Protein AF-A0A6J4RIR3-F1 (afdb_monomer)

Nearest PDB structures (foldseek):
  5l8b-assembly1_J  TM=3.956E-01  e=9.782E+00  Rhodospirillum rubrum

Organism: NCBI:txid349277

Structure (mmCIF, N/CA/C/O backbone):
data_AF-A0A6J4RIR3-F1
#
_entry.id   AF-A0A6J4RIR3-F1
#
loop_
_atom_site.group_PDB
_atom_site.id
_atom_site.type_symbol
_atom_site.label_atom_id
_atom_site.label_alt_id
_atom_site.label_comp_id
_atom_site.label_asym_id
_atom_site.label_entity_id
_atom_site.label_seq_id
_atom_site.pdbx_PDB_ins_code
_atom_site.Cartn_x
_atom_site.Cartn_y
_atom_site.Cartn_z
_atom_site.occupancy
_atom_site.B_iso_or_equiv
_atom_site.auth_seq_id
_atom_site.auth_comp_id
_atom_site.auth_asym_id
_atom_site.auth_atom_id
_atom_site.pdbx_PDB_model_num
ATOM 1 N N . MET A 1 1 ? -59.238 29.098 -29.542 1.00 40.06 1 MET A N 1
ATOM 2 C CA . MET A 1 1 ? -59.413 27.763 -30.161 1.00 40.06 1 MET A CA 1
ATOM 3 C C . MET A 1 1 ? -58.022 27.229 -30.465 1.00 40.06 1 MET A C 1
ATOM 5 O O . MET A 1 1 ? -57.336 27.898 -31.213 1.00 40.06 1 MET A O 1
ATOM 9 N N . LEU A 1 2 ? -57.487 26.143 -29.916 1.00 51.91 2 LEU A N 1
ATOM 10 C CA . LEU A 1 2 ? -57.907 25.168 -28.912 1.00 51.91 2 LEU A CA 1
ATOM 11 C C . LEU A 1 2 ? -56.680 24.942 -28.010 1.00 51.91 2 LEU A C 1
ATOM 13 O O . LEU A 1 2 ? -55.590 24.690 -28.517 1.00 51.91 2 LEU A O 1
ATOM 17 N N . GLU A 1 3 ? -56.873 24.978 -26.697 1.00 46.59 3 GLU A N 1
ATOM 18 C CA . GLU A 1 3 ? -56.034 24.203 -25.787 1.00 46.59 3 GLU A CA 1
ATOM 19 C C . GLU A 1 3 ? -56.271 22.718 -26.062 1.00 46.59 3 GLU A C 1
ATOM 21 O O . GLU A 1 3 ? -57.434 22.345 -26.223 1.00 46.59 3 GLU A O 1
ATOM 26 N N . ARG A 1 4 ? -55.219 21.886 -26.054 1.00 55.94 4 ARG A N 1
ATOM 27 C CA . ARG A 1 4 ? -55.222 20.608 -25.324 1.00 55.94 4 ARG A CA 1
ATOM 28 C C . ARG A 1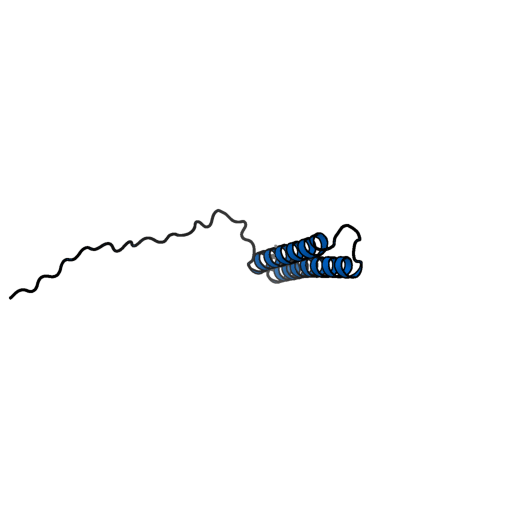 4 ? -53.799 20.157 -24.949 1.00 55.94 4 ARG A C 1
ATOM 30 O O . ARG A 1 4 ? -52.937 20.105 -25.824 1.00 55.94 4 ARG A O 1
ATOM 37 N N . PRO A 1 5 ? -53.582 19.796 -23.672 1.00 51.59 5 PRO A N 1
ATOM 38 C CA . PRO A 1 5 ? -52.418 19.073 -23.178 1.00 51.59 5 PRO A CA 1
ATOM 39 C C . PRO A 1 5 ? -52.568 17.573 -23.480 1.00 51.59 5 PRO A C 1
ATOM 41 O O . PRO A 1 5 ? -53.672 17.085 -23.742 1.00 51.59 5 PRO A O 1
ATOM 44 N N . THR A 1 6 ? -51.483 16.804 -23.407 1.00 53.91 6 THR A N 1
ATOM 45 C CA . THR A 1 6 ? -51.593 15.348 -23.248 1.00 53.91 6 THR A CA 1
ATOM 46 C C . THR A 1 6 ? -50.542 14.863 -22.265 1.00 53.91 6 THR A C 1
ATOM 48 O O . THR A 1 6 ? -49.342 14.877 -22.527 1.00 53.91 6 THR A O 1
ATOM 51 N N . GLU A 1 7 ? -51.061 14.493 -21.101 1.00 49.38 7 GLU A N 1
ATOM 52 C CA . GLU A 1 7 ? -50.425 13.734 -20.041 1.00 49.38 7 GLU A CA 1
ATOM 53 C C . GLU A 1 7 ? -50.033 12.333 -20.523 1.00 49.38 7 GLU A C 1
ATOM 55 O O . GLU A 1 7 ? -50.797 11.667 -21.218 1.00 49.38 7 GLU A O 1
ATOM 60 N N . ALA A 1 8 ? -48.881 11.863 -20.059 1.00 49.38 8 ALA A N 1
ATOM 61 C CA . ALA A 1 8 ? -48.685 10.516 -19.521 1.00 49.38 8 ALA A CA 1
ATOM 62 C C . ALA A 1 8 ? -47.307 10.541 -18.844 1.00 49.38 8 ALA A C 1
ATOM 64 O O . ALA A 1 8 ? -46.270 10.505 -19.493 1.00 49.38 8 ALA A O 1
ATOM 65 N N . SER A 1 9 ? -47.238 10.842 -17.550 1.00 47.50 9 SER A N 1
ATOM 66 C CA . SER A 1 9 ? -47.348 9.823 -16.506 1.00 47.50 9 SER A CA 1
ATOM 67 C C . SER A 1 9 ? -46.480 8.602 -16.810 1.00 47.50 9 SER A C 1
ATOM 69 O O . SER A 1 9 ? -46.921 7.628 -17.412 1.00 47.50 9 SER A O 1
ATOM 71 N N . ARG A 1 10 ? -45.229 8.681 -16.362 1.00 50.78 10 ARG A N 1
ATOM 72 C CA . ARG A 1 10 ? -44.570 7.597 -15.636 1.00 50.78 10 ARG A CA 1
ATOM 73 C C . ARG A 1 10 ? -43.544 8.225 -14.708 1.00 50.78 10 ARG A C 1
ATOM 75 O O . ARG A 1 10 ? -42.362 8.338 -15.013 1.00 50.78 10 ARG A O 1
ATOM 82 N N . ALA A 1 11 ? -44.052 8.637 -13.551 1.00 46.81 11 ALA A N 1
ATOM 83 C CA . ALA A 1 11 ? -43.299 8.463 -12.328 1.00 46.81 11 ALA A CA 1
ATOM 84 C C . ALA A 1 11 ? -42.833 7.000 -12.303 1.00 46.81 11 ALA A C 1
ATOM 86 O O . ALA A 1 11 ? -43.654 6.083 -12.278 1.00 46.81 11 ALA A O 1
ATOM 87 N N . SER A 1 12 ? -41.527 6.788 -12.403 1.00 42.84 12 SER A N 1
ATOM 88 C CA . SER A 1 12 ? -40.925 5.544 -11.951 1.00 42.84 12 SER A CA 1
ATOM 89 C C . SER A 1 12 ? -40.311 5.847 -10.597 1.00 42.84 12 SER A C 1
ATOM 91 O O . SER A 1 12 ? -39.109 6.067 -10.474 1.00 42.84 12 SER A O 1
ATOM 93 N N . ASP A 1 13 ? -41.188 5.906 -9.596 1.00 44.75 13 ASP A N 1
ATOM 94 C CA . ASP A 1 13 ? -40.831 5.573 -8.226 1.00 44.75 13 ASP A CA 1
ATOM 95 C C . ASP A 1 13 ? -40.155 4.204 -8.224 1.00 44.75 13 ASP A C 1
ATOM 97 O O . ASP A 1 13 ? -40.680 3.236 -8.780 1.00 44.75 13 ASP A O 1
ATOM 101 N N . GLY A 1 14 ? -38.999 4.109 -7.579 1.00 46.19 14 GLY A N 1
ATOM 102 C CA . GLY A 1 14 ? -38.397 2.814 -7.308 1.00 46.19 14 GLY A CA 1
ATOM 103 C C . GLY A 1 14 ? -36.894 2.886 -7.118 1.00 46.19 14 GLY A C 1
ATOM 104 O O . GLY A 1 14 ? -36.174 3.031 -8.102 1.00 46.19 14 GLY A O 1
ATOM 105 N N . PRO A 1 15 ? -36.397 2.761 -5.879 1.00 46.72 15 PRO A N 1
ATOM 106 C CA . PRO A 1 15 ? -34.986 2.876 -5.589 1.00 46.72 15 PRO A CA 1
ATOM 107 C C . PRO A 1 15 ? -34.296 1.622 -6.113 1.00 46.72 15 PRO A C 1
ATOM 109 O O . PRO A 1 15 ? -34.582 0.516 -5.646 1.00 46.72 15 PRO A O 1
ATOM 112 N N . THR A 1 16 ? -33.304 1.770 -6.990 1.00 48.06 16 THR A N 1
ATOM 113 C CA . THR A 1 16 ? -32.259 0.747 -7.056 1.00 48.06 16 THR A CA 1
ATOM 114 C C . THR A 1 16 ? -31.424 0.918 -5.797 1.00 48.06 16 THR A C 1
ATOM 116 O O . THR A 1 16 ? -30.357 1.527 -5.781 1.00 48.06 16 THR A O 1
ATOM 119 N N . ARG A 1 17 ? -31.986 0.396 -4.702 1.00 55.16 17 ARG A N 1
ATOM 120 C CA . ARG A 1 17 ? -31.285 -0.153 -3.557 1.00 55.16 17 ARG A CA 1
ATOM 121 C C . ARG A 1 17 ? -30.297 -1.134 -4.168 1.00 55.16 17 ARG A C 1
ATOM 123 O O . ARG A 1 17 ? -30.628 -2.303 -4.347 1.00 55.16 17 ARG A O 1
ATOM 130 N N . PHE A 1 18 ? -29.132 -0.630 -4.580 1.00 54.91 18 PHE A N 1
ATOM 131 C CA . PHE A 1 18 ? -27.990 -1.478 -4.851 1.00 54.91 18 PHE A CA 1
ATOM 132 C C . PHE A 1 18 ? -27.862 -2.311 -3.600 1.00 54.91 18 PHE A C 1
ATOM 134 O O . PHE A 1 18 ? -27.698 -1.782 -2.495 1.00 54.91 18 PHE A O 1
ATOM 141 N N . GLY A 1 19 ? -28.160 -3.594 -3.785 1.00 45.19 19 GLY A N 1
ATOM 142 C CA . GLY A 1 19 ? -28.171 -4.550 -2.715 1.00 45.19 19 GLY A CA 1
ATOM 143 C C . GLY A 1 19 ? -26.870 -4.349 -1.976 1.00 45.19 19 GLY A C 1
ATOM 144 O O . GLY A 1 19 ? -25.796 -4.403 -2.570 1.00 45.19 19 GLY A O 1
ATOM 145 N N . ARG A 1 20 ? -26.980 -4.090 -0.677 1.00 51.31 20 ARG A N 1
ATOM 146 C CA . ARG A 1 20 ? -25.946 -4.476 0.264 1.00 51.31 20 ARG A CA 1
ATOM 147 C C . ARG A 1 20 ? -25.874 -6.000 0.144 1.00 51.31 20 ARG A C 1
ATOM 149 O O . ARG A 1 20 ? -26.527 -6.718 0.894 1.00 51.31 20 ARG A O 1
ATOM 156 N N . ILE A 1 21 ? -25.210 -6.474 -0.912 1.00 53.75 21 ILE A N 1
ATOM 157 C CA . ILE A 1 21 ? -24.737 -7.847 -1.036 1.00 53.75 21 ILE A CA 1
ATOM 158 C C . ILE A 1 21 ? -23.905 -8.023 0.222 1.00 53.75 21 ILE A C 1
ATOM 160 O O . ILE A 1 21 ? -23.117 -7.127 0.508 1.00 53.75 21 ILE A O 1
ATOM 164 N N . GLY A 1 22 ? -24.198 -9.052 1.018 1.00 48.09 22 GLY A N 1
ATOM 165 C CA . GLY A 1 22 ? -23.707 -9.237 2.385 1.00 48.09 22 GLY A CA 1
ATOM 166 C C . GLY A 1 22 ? -22.190 -9.131 2.510 1.00 48.09 22 GLY A C 1
ATOM 167 O O . GLY A 1 22 ? -21.497 -10.139 2.575 1.00 48.09 22 GLY A O 1
ATOM 168 N N . GLY A 1 23 ? -21.700 -7.897 2.538 1.00 46.44 23 GLY A N 1
ATOM 169 C CA . GLY A 1 23 ? -20.321 -7.546 2.752 1.00 46.44 23 GLY A CA 1
ATOM 170 C C . GLY A 1 23 ? -20.082 -7.68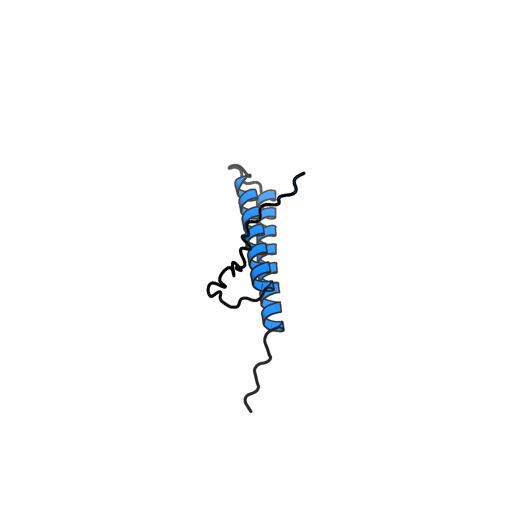9 4.232 1.00 46.44 23 GLY A C 1
ATOM 171 O O . GLY A 1 23 ? -20.816 -7.120 5.045 1.00 46.44 23 GLY A O 1
ATOM 172 N N . THR A 1 24 ? -19.074 -8.479 4.571 1.00 55.28 24 THR A N 1
ATOM 173 C CA . THR A 1 24 ? -18.307 -8.307 5.802 1.00 55.28 24 THR A CA 1
ATOM 174 C C . THR A 1 24 ? -18.294 -6.824 6.160 1.00 55.28 24 THR A C 1
ATOM 176 O O . THR A 1 24 ? -17.939 -6.013 5.308 1.00 55.28 24 THR A O 1
ATOM 179 N N . ASN A 1 25 ? -18.795 -6.478 7.347 1.00 64.44 25 ASN A N 1
ATOM 180 C CA . ASN A 1 25 ? -18.994 -5.107 7.815 1.00 64.44 25 ASN A CA 1
ATOM 181 C C . ASN A 1 25 ? -17.626 -4.439 8.025 1.00 64.44 25 ASN A C 1
ATOM 183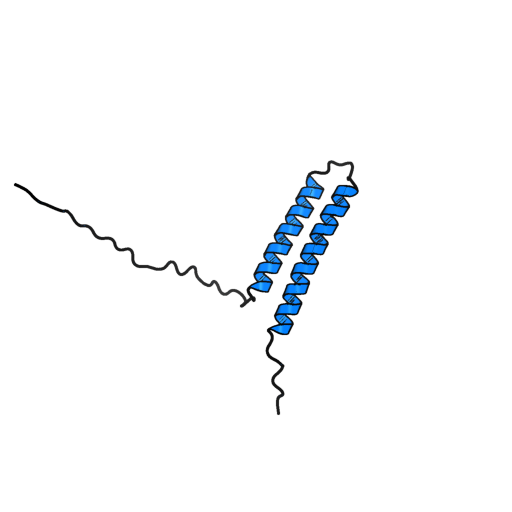 O O . ASN A 1 25 ? -17.164 -4.308 9.154 1.00 64.44 25 ASN A O 1
ATOM 187 N N . ARG A 1 26 ? -16.940 -4.150 6.922 1.00 71.50 26 ARG A N 1
ATOM 188 C CA . ARG A 1 26 ? -15.579 -3.649 6.893 1.00 71.50 26 ARG A CA 1
ATOM 189 C C . ARG A 1 26 ? -15.633 -2.144 7.095 1.00 71.50 26 ARG A C 1
ATOM 191 O O . ARG A 1 26 ? -16.508 -1.472 6.545 1.00 71.50 26 ARG A O 1
ATOM 198 N N . LEU A 1 27 ? -14.769 -1.635 7.965 1.00 83.31 27 LEU A N 1
ATOM 199 C CA . LEU A 1 27 ? -14.779 -0.222 8.321 1.00 83.31 27 LEU A CA 1
ATOM 200 C C . LEU A 1 27 ? -14.326 0.614 7.112 1.00 83.31 27 LEU A C 1
ATOM 202 O O . LEU A 1 27 ? -13.548 0.154 6.274 1.00 83.31 27 LEU A O 1
ATOM 206 N N . LEU A 1 28 ? -14.830 1.846 6.990 1.00 89.50 28 LEU A N 1
ATOM 207 C CA . LEU A 1 28 ? -14.592 2.678 5.801 1.00 89.50 28 LEU A CA 1
ATOM 208 C C . LEU A 1 28 ? -13.103 2.984 5.579 1.00 89.50 28 LEU A C 1
ATOM 210 O O . LEU A 1 28 ? -12.674 3.117 4.431 1.00 89.50 28 LEU A O 1
ATOM 214 N N . HIS A 1 29 ? -12.314 3.101 6.651 1.00 89.94 29 HIS A N 1
ATOM 215 C CA . HIS A 1 29 ? -10.867 3.309 6.565 1.00 89.94 29 HIS A CA 1
ATOM 216 C C . HIS A 1 29 ? -10.127 2.069 6.070 1.00 89.94 29 HIS A C 1
ATOM 218 O O . HIS A 1 29 ? -9.165 2.220 5.324 1.00 89.94 29 HIS A O 1
ATOM 224 N N . GLU A 1 30 ? -10.600 0.864 6.390 1.00 92.44 30 GLU A N 1
ATOM 225 C CA . GLU A 1 30 ? -10.041 -0.37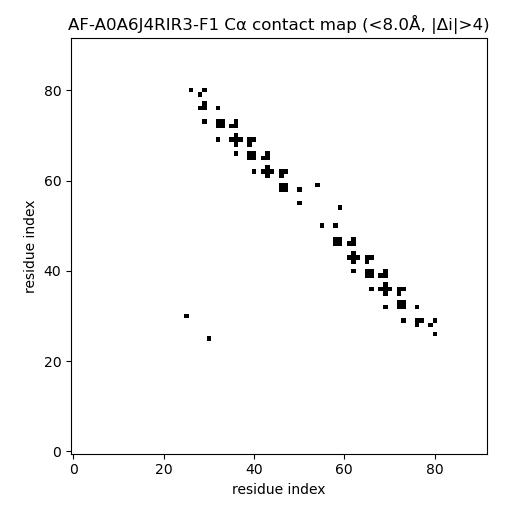7 5.847 1.00 92.44 30 GLU A CA 1
ATOM 226 C C . GLU A 1 30 ? -10.297 -0.478 4.337 1.00 92.44 30 GLU A C 1
ATOM 228 O O . GLU A 1 30 ? -9.367 -0.705 3.569 1.00 92.44 30 GLU A O 1
ATOM 233 N N . GLU A 1 31 ? -11.529 -0.213 3.882 1.00 94.50 31 GLU A N 1
ATOM 234 C CA . GLU A 1 31 ? -11.852 -0.188 2.444 1.00 94.50 31 GLU A CA 1
ATOM 235 C C . GLU A 1 31 ? -11.104 0.926 1.692 1.00 94.50 31 GLU A C 1
ATOM 237 O O . GLU A 1 31 ? -10.803 0.822 0.498 1.00 94.50 31 GLU A O 1
ATOM 242 N N . PHE A 1 32 ? -10.850 2.053 2.357 1.00 94.81 32 PHE A N 1
ATOM 243 C CA . PHE A 1 32 ? -10.026 3.118 1.804 1.00 94.81 32 PHE A CA 1
ATOM 244 C C . PHE A 1 32 ? -8.568 2.672 1.672 1.00 94.81 32 PHE A C 1
ATOM 246 O O . PHE A 1 32 ? -7.996 2.833 0.593 1.00 94.81 32 PHE A O 1
ATOM 253 N N . ALA A 1 33 ? -7.993 2.092 2.725 1.00 96.38 33 ALA A N 1
ATOM 254 C CA . ALA A 1 33 ? -6.613 1.632 2.735 1.00 96.38 33 ALA A CA 1
ATOM 255 C C . ALA A 1 33 ? -6.364 0.524 1.712 1.00 96.38 33 ALA A C 1
ATOM 257 O O . ALA A 1 33 ? -5.381 0.616 0.982 1.00 96.38 33 ALA A O 1
ATOM 258 N N . ASP A 1 34 ? -7.280 -0.437 1.559 1.00 96.56 34 ASP A N 1
ATOM 259 C CA . ASP A 1 34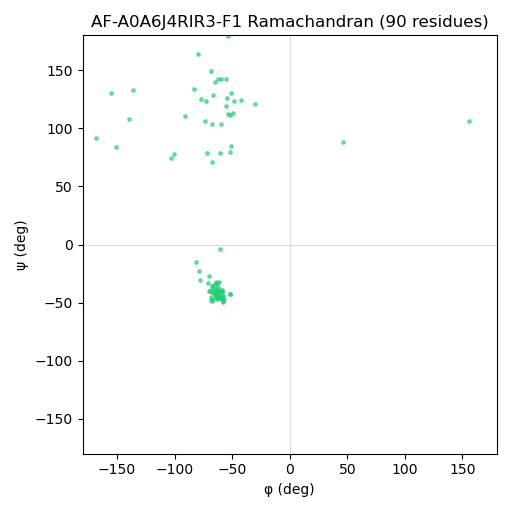 ? -7.177 -1.455 0.508 1.00 96.56 34 ASP A CA 1
ATOM 260 C C . ASP A 1 34 ? -7.124 -0.823 -0.885 1.00 96.56 34 ASP A C 1
ATOM 262 O O . ASP A 1 34 ? -6.227 -1.113 -1.671 1.00 96.56 34 ASP A O 1
ATOM 266 N N . ARG A 1 35 ? -8.046 0.101 -1.196 1.00 97.31 35 ARG A N 1
ATOM 267 C CA . ARG A 1 35 ? -8.077 0.768 -2.509 1.00 97.31 35 ARG A CA 1
ATOM 268 C C . ARG A 1 35 ? -6.829 1.606 -2.762 1.00 97.31 35 ARG A C 1
ATOM 270 O O . ARG A 1 35 ? -6.418 1.761 -3.912 1.00 97.31 35 ARG A O 1
ATOM 277 N N . VAL A 1 36 ? -6.254 2.203 -1.719 1.00 98.00 36 VAL A N 1
ATOM 278 C CA . VAL A 1 36 ? -4.980 2.925 -1.817 1.00 98.00 36 VAL A CA 1
ATOM 279 C C . VAL A 1 36 ? -3.841 1.944 -2.080 1.00 98.00 36 VAL A C 1
ATOM 281 O O . VAL A 1 36 ? -3.077 2.167 -3.017 1.00 98.00 36 VAL A O 1
ATOM 284 N N . ALA A 1 37 ? -3.763 0.850 -1.322 1.00 97.75 37 ALA A N 1
ATOM 285 C CA . ALA A 1 37 ? -2.750 -0.184 -1.486 1.00 97.75 37 ALA A CA 1
ATOM 286 C C . ALA A 1 37 ? -2.789 -0.806 -2.891 1.00 97.75 37 ALA A C 1
ATOM 288 O O . ALA A 1 37 ? -1.760 -0.864 -3.560 1.00 97.75 37 ALA A O 1
ATOM 289 N N . GLU A 1 38 ? -3.976 -1.157 -3.392 1.00 98.00 38 GLU A N 1
ATOM 290 C CA . GLU A 1 38 ? -4.176 -1.681 -4.750 1.00 98.00 38 GLU A CA 1
ATOM 291 C C . GLU A 1 38 ? -3.670 -0.714 -5.829 1.00 98.00 38 GLU A C 1
ATOM 293 O O . GLU A 1 38 ? -2.992 -1.123 -6.770 1.00 98.00 38 GLU A O 1
ATOM 298 N N . ARG A 1 39 ? -3.969 0.585 -5.699 1.00 98.38 39 ARG A N 1
ATOM 299 C CA . ARG A 1 39 ? -3.516 1.602 -6.663 1.00 98.38 39 ARG A CA 1
ATOM 300 C C . ARG A 1 39 ? -2.004 1.793 -6.637 1.00 98.38 39 ARG A C 1
ATOM 302 O O . ARG A 1 39 ? -1.405 2.007 -7.688 1.00 98.38 39 ARG A O 1
ATOM 309 N N . LEU A 1 40 ? -1.398 1.748 -5.454 1.00 98.25 40 LEU A N 1
ATOM 310 C CA . LEU A 1 40 ? 0.047 1.889 -5.294 1.00 98.25 40 LEU A CA 1
ATOM 311 C C . LEU A 1 40 ? 0.793 0.665 -5.833 1.00 98.25 40 LEU A C 1
ATOM 313 O O . LEU A 1 40 ? 1.805 0.836 -6.510 1.00 98.25 40 LEU A O 1
ATOM 317 N N . GLU A 1 41 ? 0.272 -0.543 -5.609 1.00 96.38 41 GLU A N 1
ATOM 318 C CA . GLU A 1 41 ? 0.827 -1.772 -6.186 1.00 96.38 41 GLU A CA 1
ATOM 319 C C . GLU A 1 41 ? 0.695 -1.777 -7.714 1.00 96.38 41 GLU A C 1
ATOM 321 O O . GLU A 1 41 ? 1.655 -2.094 -8.413 1.00 96.38 41 GLU A O 1
ATOM 326 N N . ALA A 1 42 ? -0.454 -1.347 -8.251 1.00 96.31 42 ALA A N 1
ATOM 327 C CA . ALA A 1 42 ? -0.640 -1.207 -9.694 1.00 96.31 42 ALA A CA 1
ATOM 328 C C . ALA A 1 42 ? 0.380 -0.230 -10.302 1.00 96.31 42 ALA A C 1
ATOM 330 O O . ALA A 1 42 ? 1.049 -0.568 -11.275 1.00 96.31 42 ALA A O 1
ATOM 331 N N . ALA A 1 43 ? 0.574 0.938 -9.683 1.00 94.81 43 ALA A N 1
ATOM 332 C CA . ALA A 1 43 ? 1.574 1.910 -10.121 1.00 94.81 43 ALA A CA 1
ATOM 333 C C . ALA A 1 43 ? 3.018 1.378 -10.003 1.00 94.81 43 ALA A C 1
ATOM 335 O O . ALA A 1 43 ? 3.865 1.696 -10.837 1.00 94.81 43 ALA A O 1
ATOM 336 N N . ALA A 1 44 ? 3.318 0.552 -8.99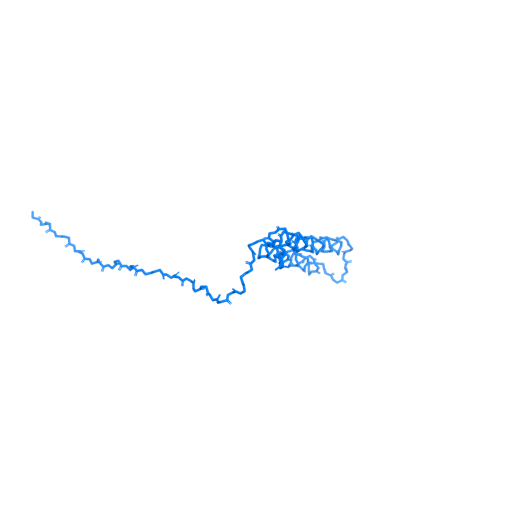4 1.00 94.12 44 ALA A N 1
ATOM 337 C CA . ALA A 1 44 ? 4.611 -0.123 -8.881 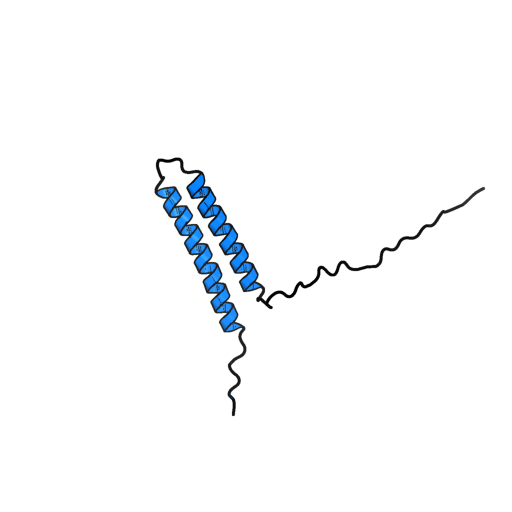1.00 94.12 44 ALA A CA 1
ATOM 338 C C . ALA A 1 44 ? 4.830 -1.122 -10.029 1.00 94.12 44 ALA A C 1
ATOM 340 O O . ALA A 1 44 ? 5.914 -1.153 -10.610 1.00 94.12 44 ALA A O 1
ATOM 341 N N . GLY A 1 45 ? 3.794 -1.890 -10.380 1.00 91.38 45 GLY A N 1
ATOM 342 C CA . GLY A 1 45 ? 3.817 -2.820 -11.508 1.00 91.38 45 GLY A CA 1
ATOM 343 C C . GLY A 1 45 ? 3.964 -2.123 -12.863 1.00 91.38 45 GLY A C 1
ATOM 344 O O . GLY A 1 45 ? 4.719 -2.600 -13.704 1.00 91.38 45 GLY A O 1
ATOM 345 N N . GLU A 1 46 ? 3.306 -0.978 -13.068 1.00 92.00 46 GLU A N 1
ATOM 346 C CA . GLU A 1 46 ? 3.474 -0.156 -14.278 1.00 92.00 46 GLU A CA 1
ATOM 347 C C . GLU A 1 46 ? 4.921 0.328 -14.431 1.00 92.00 46 GLU A C 1
ATOM 349 O O . GLU A 1 46 ? 5.513 0.175 -15.497 1.00 92.00 46 GLU A O 1
ATOM 354 N N . LEU A 1 47 ? 5.529 0.825 -13.348 1.00 89.44 47 LEU A N 1
ATOM 355 C CA . LEU A 1 47 ? 6.934 1.240 -13.353 1.00 89.44 47 LEU A CA 1
ATOM 356 C C . LEU A 1 47 ? 7.871 0.092 -13.744 1.00 89.44 47 LEU A C 1
ATOM 358 O O . LEU A 1 47 ? 8.768 0.282 -14.559 1.00 89.44 47 LEU A O 1
ATOM 362 N N . GLU A 1 48 ? 7.670 -1.096 -13.178 1.00 86.31 48 GLU A N 1
ATOM 363 C CA . GLU A 1 48 ? 8.484 -2.273 -13.499 1.00 86.31 48 GLU A CA 1
ATOM 364 C C . GLU A 1 48 ? 8.231 -2.809 -14.917 1.00 86.31 48 GLU A C 1
ATOM 366 O O . GLU A 1 48 ? 9.130 -3.408 -15.502 1.00 86.31 48 GLU A O 1
ATOM 371 N N . GLY A 1 49 ? 7.036 -2.590 -15.474 1.00 82.25 49 GLY A N 1
ATOM 372 C CA . GLY A 1 49 ? 6.676 -2.982 -16.838 1.00 82.25 49 GLY A CA 1
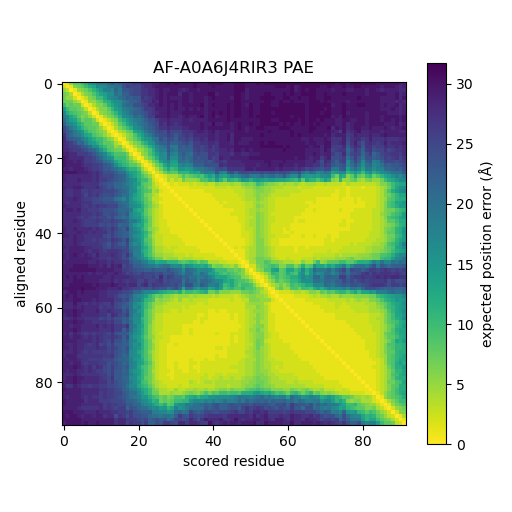ATOM 373 C C . GLY A 1 49 ? 7.220 -2.052 -17.928 1.00 82.25 49 GLY A C 1
ATOM 374 O O . GLY A 1 49 ? 7.502 -2.519 -19.033 1.00 82.25 49 GLY A O 1
ATOM 375 N N . ASP A 1 50 ? 7.391 -0.762 -17.622 1.00 74.56 50 ASP A N 1
ATOM 376 C CA . ASP A 1 50 ? 7.935 0.250 -18.544 1.00 74.56 50 ASP A CA 1
ATOM 377 C C . ASP A 1 50 ? 9.469 0.196 -18.666 1.00 74.56 50 ASP A C 1
ATOM 379 O O . ASP A 1 50 ? 10.052 0.631 -19.666 1.00 74.56 50 ASP A O 1
ATOM 383 N N . ASP A 1 51 ? 10.141 -0.366 -17.664 1.00 65.94 51 ASP A N 1
ATOM 384 C CA . ASP A 1 51 ? 11.558 -0.689 -17.726 1.00 65.94 51 ASP A CA 1
ATOM 385 C C . ASP A 1 51 ? 11.756 -1.911 -18.630 1.00 65.94 51 ASP A C 1
ATOM 387 O O . ASP A 1 51 ? 11.475 -3.053 -18.268 1.00 65.94 51 ASP A O 1
ATOM 391 N N . GLY A 1 52 ? 12.274 -1.686 -19.836 1.00 58.88 52 GLY A N 1
ATOM 392 C CA . GLY A 1 52 ? 12.728 -2.771 -20.703 1.00 58.88 52 GLY A CA 1
ATOM 393 C C . GLY A 1 52 ? 13.737 -3.720 -20.013 1.00 58.88 52 GLY A C 1
ATOM 394 O O . GLY A 1 52 ? 14.167 -3.497 -18.884 1.00 58.88 52 GLY A O 1
ATOM 395 N N . PRO A 1 53 ? 14.221 -4.767 -20.706 1.00 58.31 53 PRO A N 1
ATOM 396 C CA . PRO A 1 53 ? 14.954 -5.905 -20.117 1.00 58.31 53 PRO A CA 1
ATOM 397 C C . PRO A 1 53 ? 16.278 -5.573 -19.395 1.00 58.31 53 PRO A C 1
ATOM 399 O O . PRO A 1 53 ? 16.915 -6.461 -18.830 1.00 58.31 53 PRO A O 1
ATOM 402 N N . VAL A 1 54 ? 16.715 -4.315 -19.416 1.00 61.56 54 VAL A N 1
ATOM 403 C CA . VAL A 1 54 ? 17.899 -3.813 -18.719 1.00 61.56 54 VAL A CA 1
ATOM 404 C C . VAL A 1 54 ? 17.412 -3.055 -17.483 1.00 61.56 54 VAL A C 1
ATOM 406 O O . VAL A 1 54 ? 17.369 -1.830 -17.493 1.00 61.56 54 VAL A O 1
ATOM 409 N N . GLY A 1 55 ? 16.971 -3.792 -16.459 1.00 61.34 55 GLY A N 1
ATOM 410 C CA . GLY A 1 55 ? 16.325 -3.234 -15.264 1.00 61.34 55 GLY A CA 1
ATOM 411 C C . GLY A 1 55 ? 17.004 -1.963 -14.737 1.00 61.34 55 GLY A C 1
ATOM 412 O O . GLY A 1 55 ? 18.209 -1.947 -14.464 1.00 61.34 55 GLY A O 1
ATOM 413 N N . ASN A 1 56 ? 16.230 -0.887 -14.604 1.00 78.62 56 ASN A N 1
ATOM 414 C CA . ASN A 1 56 ? 16.705 0.419 -14.174 1.00 78.62 56 ASN A CA 1
ATOM 415 C C . ASN A 1 56 ? 16.573 0.501 -12.650 1.00 78.62 56 ASN A C 1
ATOM 417 O O . ASN A 1 56 ? 15.488 0.570 -12.074 1.00 78.62 56 ASN A O 1
ATOM 421 N N . TYR A 1 57 ? 17.712 0.506 -11.964 1.00 81.75 57 TYR A N 1
ATOM 422 C CA . TYR A 1 57 ? 17.768 0.543 -10.502 1.00 81.75 57 TYR A CA 1
ATOM 423 C C . TYR A 1 57 ? 16.933 1.688 -9.865 1.00 81.75 57 TYR A C 1
ATOM 425 O O . TYR A 1 57 ? 16.201 1.432 -8.906 1.00 81.75 57 TYR A O 1
ATOM 433 N N . PRO A 1 58 ? 16.944 2.929 -10.397 1.00 87.38 58 PRO A N 1
ATOM 434 C CA . PRO A 1 58 ? 16.001 3.982 -10.018 1.00 87.38 58 PRO A CA 1
ATOM 435 C C . PRO A 1 58 ? 14.513 3.604 -10.073 1.00 87.38 58 PRO A C 1
ATOM 437 O O . PRO A 1 58 ? 13.764 3.974 -9.167 1.00 87.38 58 PRO A O 1
ATOM 440 N N . THR A 1 59 ? 14.074 2.891 -11.109 1.00 87.81 59 THR A N 1
ATOM 441 C CA . THR A 1 59 ? 12.681 2.455 -11.273 1.00 87.81 59 THR A CA 1
ATOM 442 C C . THR A 1 59 ? 12.326 1.408 -10.222 1.00 87.81 59 THR A C 1
ATOM 444 O O . THR A 1 59 ? 11.324 1.564 -9.526 1.00 87.81 59 THR A O 1
ATOM 447 N N . ALA A 1 60 ? 13.204 0.425 -9.999 1.00 87.56 60 ALA A N 1
ATOM 448 C CA . ALA A 1 60 ? 13.031 -0.583 -8.952 1.00 87.56 60 ALA A CA 1
ATOM 449 C C . ALA A 1 60 ? 12.934 0.040 -7.544 1.00 87.56 60 ALA A C 1
ATOM 451 O O . ALA A 1 60 ? 12.113 -0.377 -6.725 1.00 87.56 60 ALA A O 1
ATOM 452 N N . ILE A 1 61 ? 13.722 1.087 -7.257 1.00 91.56 61 ILE A N 1
ATOM 453 C CA . ILE A 1 61 ? 13.602 1.843 -5.999 1.00 91.56 61 ILE A CA 1
ATOM 454 C C . ILE A 1 61 ? 12.226 2.503 -5.891 1.00 91.56 61 ILE A C 1
ATOM 456 O O . ILE A 1 61 ? 11.601 2.431 -4.835 1.00 91.56 61 ILE A O 1
ATOM 460 N N . ARG A 1 62 ? 11.742 3.151 -6.956 1.00 92.62 62 ARG A N 1
ATOM 461 C CA . ARG A 1 62 ? 10.434 3.825 -6.945 1.00 92.62 62 ARG A CA 1
ATOM 462 C C . ARG A 1 62 ? 9.288 2.837 -6.761 1.00 92.62 62 ARG A C 1
ATOM 464 O O . ARG A 1 62 ? 8.440 3.083 -5.910 1.00 92.62 62 ARG A O 1
ATOM 471 N N . ALA A 1 63 ? 9.306 1.711 -7.472 1.00 93.38 63 ALA A N 1
ATOM 472 C CA . ALA A 1 63 ? 8.335 0.637 -7.287 1.00 93.38 63 ALA A CA 1
ATOM 473 C C . ALA A 1 63 ? 8.339 0.147 -5.832 1.00 93.38 63 ALA A C 1
ATOM 475 O O . ALA A 1 63 ? 7.298 0.112 -5.182 1.00 93.38 63 ALA A O 1
ATOM 476 N N . ARG A 1 64 ? 9.522 -0.101 -5.252 1.00 94.62 64 ARG A N 1
ATOM 477 C CA . ARG A 1 64 ? 9.650 -0.469 -3.834 1.00 94.62 64 ARG A CA 1
ATOM 478 C C . ARG A 1 64 ? 9.086 0.592 -2.883 1.00 94.62 64 ARG A C 1
ATOM 480 O O . ARG A 1 64 ? 8.462 0.232 -1.891 1.00 94.62 64 ARG A O 1
ATOM 487 N N . MET A 1 65 ? 9.295 1.879 -3.157 1.00 97.75 65 MET A N 1
ATOM 488 C CA . MET A 1 65 ? 8.742 2.965 -2.336 1.00 97.75 65 MET A CA 1
ATOM 489 C C . MET A 1 65 ? 7.209 2.999 -2.375 1.00 97.75 65 MET A C 1
ATOM 491 O O . MET A 1 65 ? 6.591 3.255 -1.345 1.00 97.75 65 MET A O 1
ATOM 495 N N . LEU A 1 66 ? 6.593 2.711 -3.525 1.00 97.81 66 LEU A N 1
ATOM 496 C CA . LEU A 1 66 ? 5.134 2.620 -3.643 1.00 97.81 66 LEU A CA 1
ATOM 497 C C . LEU A 1 66 ? 4.574 1.439 -2.842 1.00 97.81 66 LEU A C 1
ATOM 499 O O . LEU A 1 66 ? 3.595 1.616 -2.123 1.00 97.81 66 LEU A O 1
ATOM 503 N N . ARG A 1 67 ? 5.239 0.278 -2.883 1.00 97.62 67 ARG A N 1
ATOM 504 C CA . ARG A 1 67 ? 4.855 -0.886 -2.064 1.00 97.62 67 ARG A CA 1
ATOM 505 C C . ARG A 1 67 ? 4.951 -0.599 -0.568 1.00 97.62 67 ARG A C 1
ATOM 507 O O . ARG A 1 67 ? 4.029 -0.897 0.177 1.00 97.62 67 ARG A O 1
ATOM 514 N N . LEU A 1 68 ? 6.016 0.079 -0.136 1.00 98.50 68 LEU A N 1
ATOM 515 C CA . LEU A 1 68 ? 6.136 0.528 1.255 1.00 98.50 68 LEU A CA 1
ATOM 516 C C . LEU A 1 68 ? 5.006 1.486 1.654 1.00 98.50 68 LEU A C 1
ATOM 518 O O . LEU A 1 68 ? 4.505 1.410 2.770 1.00 98.50 68 LEU A O 1
ATOM 522 N N . ALA A 1 69 ? 4.589 2.386 0.761 1.00 98.25 69 ALA A N 1
ATOM 523 C CA . ALA A 1 69 ? 3.460 3.272 1.029 1.00 98.25 69 ALA A CA 1
ATOM 524 C C . ALA A 1 69 ? 2.124 2.508 1.124 1.00 98.25 69 ALA A C 1
ATOM 526 O O . ALA A 1 69 ? 1.280 2.875 1.941 1.00 98.25 69 ALA A O 1
ATOM 527 N N . ALA A 1 70 ? 1.945 1.440 0.338 1.00 97.69 70 ALA A N 1
ATOM 528 C CA . ALA A 1 70 ? 0.793 0.545 0.441 1.00 97.69 70 ALA A CA 1
ATOM 529 C C . ALA A 1 70 ? 0.756 -0.161 1.806 1.00 97.69 70 ALA A C 1
ATOM 531 O O . ALA A 1 70 ? -0.273 -0.130 2.480 1.00 97.69 70 ALA A O 1
ATOM 532 N N . ASP A 1 71 ? 1.894 -0.705 2.247 1.00 98.25 71 ASP A N 1
ATOM 533 C CA . ASP A 1 71 ? 2.022 -1.349 3.558 1.00 98.25 71 ASP A CA 1
ATOM 534 C C . ASP A 1 71 ? 1.683 -0.383 4.701 1.00 98.25 71 ASP A C 1
ATOM 536 O O . ASP A 1 71 ? 0.950 -0.744 5.620 1.00 98.25 71 ASP A O 1
ATOM 540 N N . VAL A 1 72 ? 2.170 0.862 4.632 1.00 98.31 72 VAL A N 1
ATOM 541 C CA . VAL A 1 72 ? 1.855 1.898 5.628 1.00 98.31 72 VAL A CA 1
ATOM 542 C C . VAL A 1 72 ? 0.358 2.199 5.651 1.00 98.31 72 VAL A C 1
ATOM 544 O O . VAL A 1 72 ? -0.224 2.248 6.728 1.00 98.31 72 VAL A O 1
ATOM 547 N N . ALA A 1 73 ? -0.295 2.351 4.495 1.00 97.00 73 ALA A N 1
ATOM 548 C CA . ALA A 1 73 ? -1.735 2.615 4.453 1.00 97.00 73 ALA A CA 1
ATOM 549 C C . ALA A 1 73 ? -2.550 1.506 5.143 1.00 97.00 73 ALA A C 1
ATOM 551 O O . ALA A 1 73 ? -3.493 1.799 5.880 1.00 97.00 73 ALA A O 1
ATOM 552 N N . LEU A 1 74 ? -2.167 0.242 4.940 1.00 97.06 74 LEU A N 1
ATOM 553 C CA . LEU A 1 74 ? -2.808 -0.905 5.587 1.00 97.06 74 LEU A CA 1
ATOM 554 C C . LEU A 1 74 ? -2.528 -0.955 7.095 1.00 97.06 74 LEU A C 1
ATOM 556 O O . LEU A 1 74 ? -3.435 -1.252 7.870 1.00 97.06 74 LEU A O 1
ATOM 560 N N . GLN A 1 75 ? -1.300 -0.644 7.521 1.00 97.69 75 GLN A N 1
ATOM 561 C CA . GLN A 1 75 ? -0.938 -0.574 8.941 1.00 97.69 75 GLN A CA 1
ATOM 562 C C . GLN A 1 75 ? -1.714 0.523 9.671 1.00 97.69 75 GLN A C 1
ATOM 564 O O . GLN A 1 75 ? -2.264 0.265 10.735 1.00 97.69 75 GLN A O 1
ATOM 569 N N . GLU A 1 76 ? -1.822 1.716 9.087 1.00 97.44 76 GLU A N 1
ATOM 570 C CA . GLU A 1 76 ? -2.605 2.811 9.670 1.00 97.44 76 GLU A CA 1
ATOM 571 C C . GLU A 1 76 ? -4.086 2.435 9.789 1.00 97.44 76 GLU A C 1
ATOM 573 O O . GLU A 1 76 ? -4.705 2.691 10.818 1.00 97.44 76 GLU A O 1
ATOM 578 N N . ALA A 1 77 ? -4.658 1.761 8.786 1.00 95.00 77 ALA A N 1
ATOM 579 C CA . ALA A 1 77 ? -6.030 1.273 8.893 1.00 95.00 77 ALA A CA 1
ATOM 580 C C . ALA A 1 77 ? -6.200 0.232 10.006 1.00 95.00 77 ALA A C 1
ATOM 582 O O . ALA A 1 77 ? -7.196 0.287 10.723 1.00 95.00 77 ALA A O 1
ATOM 583 N N . ALA A 1 78 ? -5.236 -0.676 10.184 1.00 93.12 78 ALA A N 1
ATOM 584 C CA . ALA A 1 78 ? -5.256 -1.630 11.290 1.00 93.12 78 ALA A CA 1
ATOM 585 C C . ALA A 1 78 ? -5.206 -0.916 12.652 1.00 93.12 78 ALA A C 1
ATOM 587 O O . ALA A 1 78 ? -6.013 -1.229 13.525 1.00 93.12 78 ALA A O 1
ATOM 588 N N . THR A 1 79 ? -4.337 0.089 12.802 1.00 94.06 79 THR A N 1
ATOM 589 C CA . THR A 1 79 ? -4.265 0.931 14.006 1.00 94.06 79 THR A CA 1
ATOM 590 C C . THR A 1 79 ? -5.603 1.614 14.288 1.00 94.06 79 THR A C 1
ATOM 592 O O . THR A 1 79 ? -6.116 1.523 15.399 1.00 94.06 79 THR A O 1
ATOM 595 N N . VAL A 1 80 ? -6.224 2.238 13.281 1.00 91.75 80 VAL A N 1
ATOM 596 C CA . VAL A 1 80 ? -7.537 2.885 13.445 1.00 91.75 80 VAL A CA 1
ATOM 597 C C . VAL A 1 80 ? -8.614 1.866 13.833 1.00 91.75 80 VAL A C 1
ATOM 599 O O . VAL A 1 80 ? -9.434 2.146 14.703 1.00 91.75 80 VAL A O 1
ATOM 602 N N . SER A 1 81 ? -8.606 0.659 13.259 1.00 89.81 81 SER A N 1
ATOM 603 C CA . SER A 1 81 ? -9.543 -0.401 13.660 1.00 89.81 81 SER A CA 1
ATOM 604 C C . SER A 1 81 ? -9.369 -0.823 15.124 1.00 89.81 81 SER A C 1
AT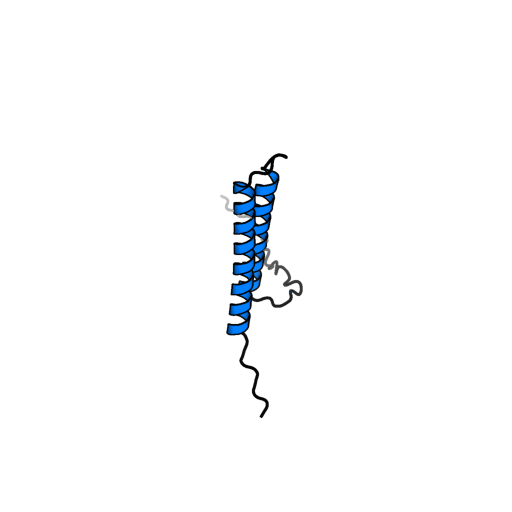OM 606 O O . SER A 1 81 ? -10.361 -1.111 15.798 1.00 89.81 81 SER A O 1
ATOM 608 N N . GLU A 1 82 ? -8.138 -0.849 15.641 1.00 89.19 82 GLU A N 1
ATOM 609 C CA . GLU A 1 82 ? -7.871 -1.095 17.063 1.00 89.19 82 GLU A CA 1
ATOM 610 C C . GLU A 1 82 ? -8.368 0.059 17.948 1.00 89.19 82 GLU A C 1
ATOM 612 O O . GLU A 1 82 ? -8.968 -0.195 18.992 1.00 89.19 82 GLU A O 1
ATOM 617 N N . GLU A 1 83 ? -8.183 1.312 17.521 1.00 87.81 83 GLU A N 1
ATOM 618 C CA . GLU A 1 83 ? -8.650 2.504 18.246 1.00 87.81 83 GLU A CA 1
ATOM 619 C C . GLU A 1 83 ? -10.182 2.625 18.291 1.00 87.81 83 GLU A C 1
ATOM 621 O O . GLU A 1 83 ? -10.745 3.067 19.295 1.00 87.81 83 GLU A O 1
ATOM 626 N N . GLU A 1 84 ? -10.870 2.222 17.221 1.00 83.88 84 GLU A N 1
ATOM 627 C CA . GLU A 1 84 ? -12.336 2.234 17.140 1.00 83.88 84 GLU A CA 1
ATOM 628 C C . GLU A 1 84 ? -12.990 1.021 17.817 1.00 83.88 84 GLU A C 1
ATOM 630 O O . GLU A 1 84 ? -14.200 1.025 18.081 1.00 83.88 84 GLU A O 1
ATOM 635 N N . SER A 1 85 ? -12.216 -0.027 18.112 1.00 77.25 85 SER A N 1
ATOM 636 C CA . SER A 1 85 ? -12.735 -1.221 18.770 1.00 77.25 85 SER A CA 1
ATOM 637 C C . SER A 1 85 ? -13.164 -0.893 20.206 1.00 77.25 85 SER A C 1
ATOM 639 O O . SER A 1 85 ? -12.385 -0.326 20.976 1.00 77.25 85 SER A O 1
ATOM 641 N N . PRO A 1 86 ? -14.397 -1.251 20.622 1.00 67.75 86 PRO A N 1
ATOM 642 C CA . PRO A 1 86 ? -14.830 -1.001 21.988 1.00 67.75 86 PRO A CA 1
ATOM 643 C C . PRO A 1 86 ? -13.899 -1.736 22.963 1.00 67.75 86 PRO A C 1
ATOM 645 O O . PRO A 1 86 ? -13.490 -2.867 22.675 1.00 67.75 86 PRO A O 1
ATOM 648 N N . PRO A 1 87 ? -13.579 -1.138 24.129 1.00 68.00 87 PRO A N 1
ATOM 649 C CA . PRO A 1 87 ? -12.751 -1.808 25.118 1.00 68.00 87 PRO A CA 1
ATOM 650 C C . PRO A 1 87 ? -13.390 -3.155 25.473 1.00 68.00 87 PRO A C 1
ATOM 652 O O . PRO A 1 87 ? -14.625 -3.235 25.553 1.00 68.00 87 PRO A O 1
ATOM 655 N N . PRO A 1 88 ? -12.589 -4.216 25.689 1.00 67.19 88 PRO A N 1
ATOM 656 C CA . PRO A 1 88 ? -13.135 -5.508 26.063 1.00 67.19 88 PRO A CA 1
ATOM 657 C C . PRO A 1 88 ? -13.979 -5.300 27.316 1.00 67.19 88 PRO A C 1
ATOM 659 O O . PRO A 1 88 ? -13.479 -4.813 28.332 1.00 67.19 88 PRO A O 1
ATOM 662 N N . MET A 1 89 ? -15.278 -5.605 27.222 1.00 60.94 89 MET A N 1
ATOM 663 C CA . MET A 1 89 ? -16.167 -5.532 28.373 1.00 60.94 89 MET A CA 1
ATOM 664 C C . MET A 1 89 ? -15.539 -6.378 29.474 1.00 60.94 89 MET A C 1
ATOM 666 O O . MET A 1 89 ? -15.428 -7.596 29.330 1.00 60.94 89 MET A O 1
ATOM 670 N N . ALA A 1 90 ? -15.098 -5.727 30.550 1.00 58.59 90 ALA A N 1
ATOM 671 C CA . ALA A 1 90 ? -14.676 -6.414 31.752 1.00 58.59 90 ALA A CA 1
ATOM 672 C C . ALA A 1 90 ? -15.886 -7.216 32.241 1.00 58.59 90 ALA A C 1
ATOM 674 O O . ALA A 1 90 ? -16.863 -6.649 32.731 1.00 58.59 90 ALA A O 1
ATOM 675 N N . GLN A 1 91 ? -15.862 -8.526 32.007 1.00 54.06 91 GLN A N 1
ATOM 676 C CA . GLN A 1 91 ? -16.833 -9.450 32.571 1.00 54.06 91 GLN A CA 1
ATOM 677 C C . GLN A 1 91 ? -16.568 -9.473 34.080 1.00 54.06 91 GLN A C 1
ATOM 679 O O . GLN A 1 91 ? -15.546 -10.000 34.519 1.00 54.06 91 GLN A O 1
ATOM 684 N N . ALA A 1 92 ? -17.435 -8.790 34.827 1.00 53.53 92 ALA A N 1
ATOM 685 C CA . ALA A 1 92 ? -17.467 -8.772 36.287 1.00 53.53 92 ALA A CA 1
ATOM 686 C C . ALA A 1 92 ? -18.258 -9.966 36.831 1.00 53.53 92 ALA A C 1
ATOM 688 O O . ALA A 1 92 ? -19.245 -10.364 36.168 1.00 53.53 92 ALA A O 1
#

Solvent-accessible surface area (backbone atoms only — not comparable to full-atom values): 5707 Å² total; per-residue (Å²): 140,76,91,80,89,84,89,76,90,73,85,77,82,74,82,83,69,71,68,82,64,89,61,77,91,67,53,72,57,46,61,48,18,50,56,50,23,53,53,28,44,50,54,20,50,50,45,60,65,71,43,57,98,73,75,47,67,72,46,56,51,51,25,51,51,31,44,53,52,20,53,48,38,44,51,52,27,51,51,50,53,60,71,70,45,74,75,80,77,78,85,124

pLDDT: mean 76.61, std 20.08, range [40.06, 98.5]

Sequence (92 aa):
MLERPTEASRASDGPTRFGRIGGTNRLLHEEFADRVAERLEAAAGELEGDDGPVGNYPTAIRARMLRLAADVALQEAATVSEEESPPPMAQA

Secondary structure (DSSP, 8-state):
---------------------------HHHHHHHHHHHHHHHHHHHHHHHS-SS--HHHHHHHHHHHHHHHHHHHHHHHHHHHHSPPP----

Foldseek 3Di:
DDDDDDDDDDPPPDDPPVDPPPDDPQDPLQVVLQVQLVVLLVVLVVLQVVDPPPDDPVSNVSSVVSNVVSVVSNVVSVVVVVVPDDDPPPPD

Radius of gyration: 25.66 Å; Cα contacts (8 Å, |Δi|>4): 49; chains: 1; bounding box: 77×37×66 Å

Mean predicted aligned error: 14.78 Å